Protein AF-A0A353LZA5-F1 (afdb_monomer)

pLDDT: mean 89.14, std 12.59, range [46.62, 98.12]

Foldseek 3Di:
DDWAWAWDAPPQDTDIDIDDWDWDQDPPVRDIDTDDDPQDDPPDRYGVNLLVVLVCCVVPNPDDLVRSCVSSVHDSVVNVVSVVVVVLVVVVVVVVVVVVVADPVNVVVCCVPPCVPPCQQVCCQNVVDHPPPPDDPPDPDRDGDD

Sequence (146 aa):
MYPRFLIGFDSGIVCCHSIMVTRFMCQSCRSTHALLPEFVIPFKSHSLFFVLAVLKDYFLSSLTVSQLCAKYEIPPATLYSWKAAFLKDKRIWLGALQDTLTSAKEFLDFLLRRGLEHNLGEFFAIANRSLFQTRIIRGNGSFTPD

Radius of gyration: 20.39 Å; Cα contacts (8 Å, |Δi|>4): 131; chains: 1; bounding box: 46×44×46 Å

Secondary structure (DSSP, 8-state):
-EEEEEEEEETTEEEEEEEEEEEEE-TTT--EEEE--TTB-TT-SBBHHHHHHHHHHHHHS---HHHHHHHTT--HHHHHHHHHHHHHHHHHHHHHHHHHHS-HHHHHHHIIIIIHHHSHHHHHHHHSS-TT--S---S-------

Solvent-accessible surface area (backbone atoms only — not comparable to full-atom values): 8913 Å² total; per-residue (Å²): 106,47,81,45,66,30,38,39,66,55,99,81,38,74,42,81,45,79,44,80,36,47,59,48,75,38,84,87,80,74,43,80,46,73,58,72,58,92,53,53,44,85,101,50,50,48,24,44,65,32,55,50,52,55,51,48,43,70,76,73,47,92,62,51,73,68,58,48,24,61,61,64,75,44,58,66,69,57,54,53,52,50,50,54,51,49,59,51,51,49,52,54,51,54,51,53,54,50,50,80,75,48,53,74,65,61,51,49,59,40,43,80,72,58,36,65,84,73,47,48,60,58,46,25,67,73,66,68,48,60,89,90,55,88,67,81,73,95,57,98,70,81,72,73,79,132

Nearest PDB structures (foldseek):
  7qh5-assembly1_A  TM=8.217E-01  e=1.542E+00  Streptomyces tsukubensis NRRL18488
  4rgx-assembly1_B-2  TM=4.282E-01  e=2.382E+00  Acinetobacter baylyi ADP1

Structure (mmCIF, N/CA/C/O backbone):
data_AF-A0A353LZA5-F1
#
_entry.id   AF-A0A353LZA5-F1
#
loop_
_atom_site.group_PDB
_atom_site.id
_atom_site.type_symbol
_atom_site.label_atom_id
_atom_site.label_alt_id
_atom_site.label_comp_id
_atom_site.label_asym_id
_atom_site.label_entity_id
_atom_site.label_seq_id
_atom_site.pdbx_PDB_ins_code
_atom_site.Cartn_x
_atom_site.Cartn_y
_atom_site.Cartn_z
_atom_site.occupancy
_atom_site.B_iso_or_equiv
_atom_site.auth_seq_id
_atom_site.auth_comp_id
_atom_site.auth_asym_id
_atom_site.auth_atom_id
_atom_site.pdbx_PDB_model_num
ATOM 1 N N . MET A 1 1 ? 22.425 -16.179 -8.546 1.00 89.00 1 MET A N 1
ATOM 2 C CA . MET A 1 1 ? 21.443 -15.882 -7.479 1.00 89.00 1 MET A CA 1
ATOM 3 C C . MET A 1 1 ? 22.137 -15.105 -6.370 1.00 89.00 1 MET A C 1
ATOM 5 O O . MET A 1 1 ? 23.363 -15.092 -6.358 1.00 89.00 1 MET A O 1
ATOM 9 N N . TYR A 1 2 ? 21.398 -14.452 -5.479 1.00 92.06 2 TYR A N 1
ATOM 10 C CA . TYR A 1 2 ? 21.954 -13.859 -4.260 1.00 92.06 2 TYR A CA 1
ATOM 11 C C . TYR A 1 2 ? 21.001 -14.088 -3.076 1.00 92.06 2 TYR A C 1
ATOM 13 O O . TYR A 1 2 ? 19.787 -14.132 -3.302 1.00 92.06 2 TYR A O 1
ATOM 21 N N . PRO A 1 3 ? 21.515 -14.261 -1.846 1.00 94.12 3 PRO A N 1
ATOM 22 C CA . PRO A 1 3 ? 20.672 -14.376 -0.667 1.00 94.12 3 PRO A CA 1
ATOM 23 C C . PRO A 1 3 ? 20.085 -13.011 -0.301 1.00 94.12 3 PRO A C 1
ATOM 25 O O . PRO A 1 3 ? 20.769 -11.987 -0.355 1.00 94.12 3 PRO A O 1
ATOM 28 N N . ARG A 1 4 ? 18.816 -12.994 0.094 1.00 94.19 4 ARG A N 1
ATOM 29 C CA . ARG A 1 4 ? 18.133 -11.815 0.618 1.00 94.19 4 ARG A CA 1
ATOM 30 C C . ARG A 1 4 ? 17.447 -12.171 1.926 1.00 94.19 4 ARG A C 1
ATOM 32 O O . ARG A 1 4 ? 16.677 -13.125 1.977 1.00 94.19 4 ARG A O 1
ATOM 39 N N . PHE A 1 5 ? 17.695 -11.359 2.945 1.00 95.06 5 PHE A N 1
ATOM 40 C CA . PHE A 1 5 ? 17.054 -11.497 4.244 1.00 95.06 5 PHE A CA 1
ATOM 41 C C . PHE A 1 5 ? 15.703 -10.783 4.265 1.00 95.06 5 PHE A C 1
ATOM 43 O O . PHE A 1 5 ? 15.593 -9.648 3.786 1.00 95.06 5 PHE A O 1
ATOM 50 N N . LEU A 1 6 ? 14.688 -11.458 4.801 1.00 96.38 6 LEU A N 1
ATOM 51 C CA . LEU A 1 6 ? 13.327 -10.960 4.925 1.00 96.38 6 LEU A CA 1
ATOM 52 C C . LEU A 1 6 ? 12.805 -11.110 6.350 1.00 96.38 6 LEU A C 1
ATOM 54 O O . LEU A 1 6 ? 12.875 -12.187 6.930 1.00 96.38 6 LEU A O 1
ATOM 58 N N . ILE A 1 7 ? 12.224 -10.039 6.872 1.00 97.38 7 ILE A N 1
ATOM 59 C CA . ILE A 1 7 ? 11.535 -10.007 8.156 1.00 97.38 7 ILE A CA 1
ATOM 60 C C . ILE A 1 7 ? 10.107 -10.533 7.953 1.00 97.38 7 ILE A C 1
ATOM 62 O O . ILE A 1 7 ? 9.370 -10.064 7.071 1.00 97.38 7 ILE A O 1
ATOM 66 N N . GLY A 1 8 ? 9.754 -11.539 8.746 1.00 96.81 8 GLY A N 1
ATOM 67 C CA . GLY A 1 8 ? 8.474 -12.242 8.789 1.00 96.81 8 GLY A CA 1
ATOM 68 C C . GLY A 1 8 ? 7.858 -12.212 10.189 1.00 96.81 8 GLY A C 1
ATOM 69 O O . GLY A 1 8 ? 8.448 -11.666 11.123 1.00 96.81 8 GLY A O 1
ATOM 70 N N . PHE A 1 9 ? 6.635 -12.731 10.312 1.00 96.38 9 PHE A N 1
ATOM 71 C CA . PHE A 1 9 ? 5.924 -12.826 11.587 1.00 96.38 9 PHE A CA 1
ATOM 72 C C . PHE A 1 9 ? 5.233 -14.181 11.681 1.00 96.38 9 PHE A C 1
ATOM 74 O O . PHE A 1 9 ? 4.138 -14.362 11.144 1.00 96.38 9 PHE A O 1
ATOM 81 N N . ASP A 1 10 ? 5.876 -15.107 12.380 1.00 93.25 10 ASP A N 1
ATOM 82 C CA . ASP A 1 10 ? 5.463 -16.501 12.456 1.00 93.25 10 ASP A CA 1
ATOM 83 C C . ASP A 1 10 ? 5.081 -16.837 13.892 1.00 93.25 10 ASP A C 1
ATOM 85 O O . ASP A 1 10 ? 5.821 -16.550 14.832 1.00 93.25 10 ASP A O 1
ATOM 89 N N . SER A 1 11 ? 3.900 -17.430 14.080 1.00 91.38 11 SER A N 1
ATOM 90 C CA . SER A 1 11 ? 3.419 -17.881 15.397 1.00 91.38 11 SER A CA 1
ATOM 91 C C . SER A 1 11 ? 3.498 -16.821 16.509 1.00 91.38 11 SER A C 1
ATOM 93 O O . SER A 1 11 ? 3.656 -17.152 17.680 1.00 91.38 11 SER A O 1
ATOM 95 N N . GLY A 1 12 ? 3.368 -15.538 16.155 1.00 90.38 12 GLY A N 1
ATOM 96 C CA . GLY A 1 12 ? 3.423 -14.434 17.114 1.00 90.38 12 GLY A CA 1
ATOM 97 C C . GLY A 1 12 ? 4.809 -13.819 17.333 1.00 90.38 12 GLY A C 1
ATOM 98 O O . GLY A 1 12 ? 4.919 -12.936 18.178 1.00 90.38 12 GLY A O 1
ATOM 99 N N . ILE A 1 13 ? 5.837 -14.256 16.601 1.00 95.00 13 ILE A N 1
ATOM 100 C CA . ILE A 1 13 ? 7.234 -13.848 16.794 1.00 95.00 13 ILE A CA 1
ATOM 101 C C . ILE A 1 13 ? 7.786 -13.230 15.503 1.00 95.00 13 ILE A C 1
ATOM 103 O O . ILE A 1 13 ? 7.503 -13.703 14.402 1.00 95.00 13 ILE A O 1
ATOM 107 N N . VAL A 1 14 ? 8.589 -12.170 15.634 1.00 97.19 14 VAL A N 1
ATOM 108 C CA . VAL A 1 14 ? 9.322 -11.568 14.513 1.00 97.19 14 VAL A CA 1
ATOM 109 C C . VAL A 1 14 ? 10.498 -12.470 14.137 1.00 97.19 14 VAL A C 1
ATOM 111 O O . VAL A 1 14 ? 11.328 -12.820 14.974 1.00 97.19 14 VAL A O 1
ATOM 114 N N . CYS A 1 15 ? 10.581 -12.867 12.868 1.00 96.62 15 CYS A N 1
ATOM 115 C CA . CYS A 1 15 ? 11.599 -13.803 12.385 1.00 96.62 15 CYS A CA 1
ATOM 116 C C . CYS A 1 15 ? 12.361 -13.241 11.183 1.00 96.62 15 CYS A C 1
ATOM 118 O O . CYS A 1 15 ? 11.843 -12.416 10.432 1.00 96.62 15 CYS A O 1
ATOM 120 N N . CYS A 1 16 ? 13.597 -13.704 10.982 1.00 96.50 16 CYS A N 1
ATOM 121 C CA . CYS A 1 16 ? 14.417 -13.362 9.822 1.00 96.50 16 CYS A CA 1
ATOM 122 C C . CYS A 1 16 ? 14.624 -14.603 8.945 1.00 96.50 16 CYS A C 1
ATOM 124 O O . CYS A 1 16 ? 15.276 -15.564 9.352 1.00 96.50 16 CYS A O 1
ATOM 126 N N . HIS A 1 17 ? 14.083 -14.573 7.732 1.00 94.56 17 HIS A N 1
ATOM 127 C CA . HIS A 1 17 ? 14.223 -15.626 6.730 1.00 94.56 17 HIS A CA 1
ATOM 128 C C . HIS A 1 17 ? 15.293 -15.250 5.711 1.00 94.56 17 HIS A C 1
ATOM 130 O O . HIS A 1 17 ? 15.457 -14.078 5.384 1.00 94.56 17 HIS A O 1
ATOM 136 N N . SER A 1 18 ? 15.975 -16.240 5.141 1.00 95.00 18 SER A N 1
ATOM 137 C CA . SER A 1 18 ? 16.842 -16.051 3.976 1.00 95.00 18 SER A CA 1
ATOM 138 C C . SER A 1 18 ? 16.199 -16.704 2.762 1.00 95.00 18 SER A C 1
ATOM 140 O O . SER A 1 18 ? 15.853 -17.884 2.801 1.00 95.00 18 SER A O 1
ATOM 142 N N . ILE A 1 19 ? 16.037 -15.941 1.684 1.00 94.19 19 ILE A N 1
ATOM 143 C CA . ILE A 1 19 ? 15.557 -16.447 0.396 1.00 94.19 19 ILE A CA 1
ATOM 144 C C . ILE A 1 19 ? 16.621 -16.259 -0.681 1.00 94.19 19 ILE A C 1
ATOM 146 O O . ILE A 1 19 ? 17.411 -15.314 -0.640 1.00 94.19 19 ILE A O 1
ATOM 150 N N . MET A 1 20 ? 16.611 -17.125 -1.691 1.00 95.69 20 MET A N 1
ATOM 151 C CA . MET A 1 20 ? 17.476 -16.978 -2.859 1.00 95.69 20 MET A CA 1
ATOM 152 C C . MET A 1 20 ? 16.743 -16.224 -3.963 1.00 95.69 20 MET A C 1
ATOM 154 O O . MET A 1 20 ? 15.696 -16.654 -4.437 1.00 95.69 20 MET A O 1
ATOM 158 N N . VAL A 1 21 ? 17.316 -15.102 -4.396 1.00 94.31 21 VAL A N 1
ATOM 159 C CA . VAL A 1 21 ? 16.769 -14.282 -5.477 1.00 94.31 21 VAL A CA 1
ATOM 160 C C . VAL A 1 21 ? 17.547 -14.534 -6.765 1.00 94.31 21 VAL A C 1
ATOM 162 O O . VAL A 1 21 ? 18.782 -14.434 -6.819 1.00 94.31 21 VAL A O 1
ATOM 165 N N . THR A 1 22 ? 16.819 -14.852 -7.833 1.00 94.31 22 THR A N 1
ATOM 166 C CA . THR A 1 22 ? 17.389 -15.012 -9.172 1.00 94.31 22 THR A CA 1
ATOM 167 C C . THR A 1 22 ? 17.720 -13.648 -9.761 1.00 94.31 22 THR A C 1
ATOM 169 O O . THR A 1 22 ? 16.927 -12.713 -9.679 1.00 94.31 22 THR A O 1
ATOM 172 N N . ARG A 1 23 ? 18.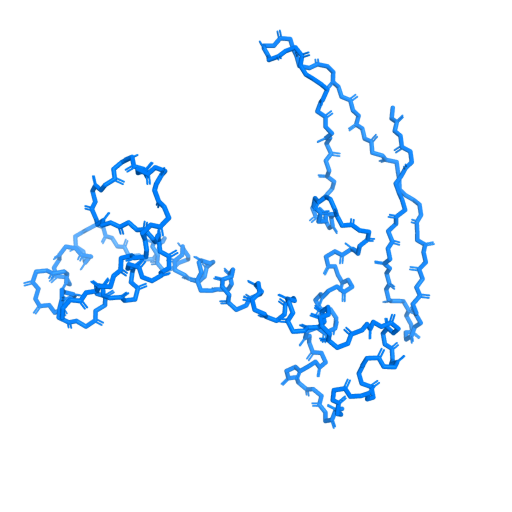904 -13.536 -10.371 1.00 94.62 23 ARG A N 1
ATOM 173 C CA . ARG A 1 23 ? 19.330 -12.340 -11.102 1.00 94.62 23 ARG A CA 1
ATOM 174 C C . ARG A 1 23 ? 19.737 -12.717 -12.516 1.00 94.62 23 ARG A C 1
ATOM 176 O O . ARG A 1 23 ? 20.344 -13.772 -12.697 1.00 94.62 23 ARG A O 1
ATOM 183 N N . PHE A 1 24 ? 19.463 -11.846 -13.473 1.00 94.00 24 PHE A N 1
ATOM 184 C CA . PHE A 1 24 ? 19.894 -12.005 -14.857 1.00 94.00 24 PHE A CA 1
ATOM 185 C C . PHE A 1 24 ? 20.367 -10.666 -15.422 1.00 94.00 24 PHE A C 1
ATOM 187 O O . PHE A 1 24 ? 19.927 -9.601 -14.987 1.00 94.00 24 PHE A O 1
ATOM 194 N N . MET A 1 25 ? 21.289 -10.719 -16.379 1.00 95.69 25 MET A N 1
ATOM 195 C CA . MET A 1 25 ? 21.738 -9.538 -17.109 1.00 95.69 25 MET A CA 1
ATOM 196 C C . MET A 1 25 ? 20.811 -9.326 -18.304 1.00 95.69 25 MET A C 1
ATOM 198 O O . MET A 1 25 ? 20.716 -10.188 -19.175 1.00 95.69 25 MET A O 1
ATOM 202 N N . CYS A 1 26 ? 20.110 -8.196 -18.340 1.00 95.12 26 CYS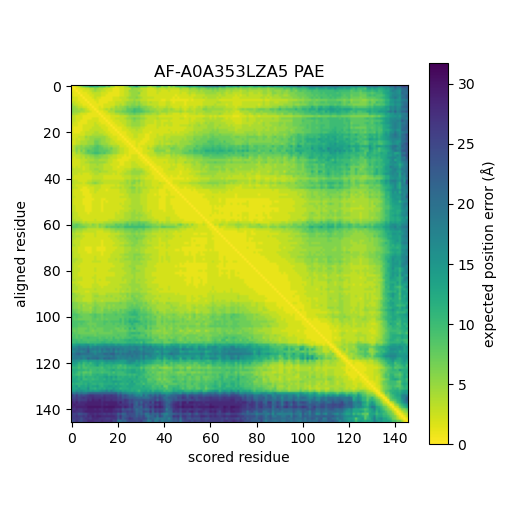 A N 1
ATOM 203 C CA . CYS A 1 26 ? 19.256 -7.859 -19.468 1.00 95.12 26 CYS A CA 1
ATOM 204 C C . CYS A 1 26 ? 20.114 -7.394 -20.645 1.00 95.12 26 CYS A C 1
ATOM 206 O O . CYS A 1 26 ? 20.900 -6.455 -20.522 1.00 95.12 26 CYS A O 1
ATOM 208 N N . GLN A 1 27 ? 19.933 -8.031 -21.801 1.00 95.69 27 GLN A N 1
ATOM 209 C CA . GLN A 1 27 ? 20.683 -7.699 -23.014 1.00 95.69 27 GLN A CA 1
ATOM 210 C C . GLN A 1 27 ? 20.276 -6.339 -23.603 1.00 95.69 27 GLN A C 1
ATOM 212 O O . GLN A 1 27 ? 21.105 -5.663 -24.201 1.00 95.69 27 GLN A O 1
ATOM 217 N N . SER A 1 28 ? 19.028 -5.906 -23.391 1.00 96.00 28 SER A N 1
ATOM 218 C CA . SER A 1 28 ? 18.506 -4.648 -23.941 1.00 96.00 28 SER A CA 1
ATOM 219 C C . SER A 1 28 ? 18.994 -3.416 -23.167 1.00 96.00 28 SER A C 1
ATOM 221 O O . SER A 1 28 ? 19.570 -2.504 -23.753 1.00 96.00 28 SER A O 1
ATOM 223 N N . CYS A 1 29 ? 18.830 -3.385 -21.840 1.00 95.31 29 CYS A N 1
ATOM 224 C CA . CYS A 1 29 ? 19.214 -2.226 -21.019 1.00 95.31 29 CYS A CA 1
ATOM 225 C C . CYS A 1 29 ? 20.614 -2.344 -20.390 1.00 95.31 29 CYS A C 1
ATOM 227 O O . CYS A 1 29 ? 21.037 -1.444 -19.664 1.00 95.31 29 CYS A O 1
ATOM 229 N N . ARG A 1 30 ? 21.315 -3.466 -20.617 1.00 94.19 30 ARG A N 1
ATOM 230 C CA . ARG A 1 30 ? 22.647 -3.778 -20.061 1.00 94.19 30 ARG A CA 1
ATOM 231 C C . ARG A 1 30 ? 22.730 -3.702 -18.528 1.00 94.19 30 ARG A C 1
ATOM 233 O O . ARG A 1 30 ? 23.810 -3.545 -17.968 1.00 94.19 30 ARG A O 1
ATOM 240 N N . SER A 1 31 ? 21.592 -3.835 -17.845 1.00 94.75 31 SER A N 1
ATOM 241 C CA . SER A 1 31 ? 21.486 -3.792 -16.383 1.00 94.75 31 SER A CA 1
ATOM 242 C C . SER A 1 31 ? 21.190 -5.176 -15.805 1.00 94.75 31 SER A C 1
ATOM 244 O O . SER A 1 31 ? 20.635 -6.049 -16.476 1.00 94.75 31 SER A O 1
ATOM 246 N N . THR A 1 32 ? 21.554 -5.388 -14.539 1.00 93.75 32 THR A N 1
ATOM 247 C CA . THR A 1 32 ? 21.185 -6.609 -13.807 1.00 93.75 32 THR A CA 1
ATOM 248 C C . THR A 1 32 ? 19.791 -6.450 -13.214 1.00 93.75 32 THR A C 1
ATOM 250 O O . THR A 1 32 ? 19.548 -5.519 -12.450 1.00 93.75 32 THR A O 1
ATOM 253 N N . HIS A 1 33 ? 18.893 -7.380 -13.526 1.00 93.00 33 HIS A N 1
ATOM 254 C CA . HIS A 1 33 ? 17.543 -7.433 -12.974 1.00 93.00 33 HIS A CA 1
ATOM 255 C C . HIS A 1 33 ? 17.411 -8.583 -11.984 1.00 93.00 33 HIS A C 1
ATOM 257 O O . HIS A 1 33 ? 18.000 -9.649 -12.171 1.00 93.00 33 HIS A O 1
ATOM 263 N N . ALA A 1 34 ? 16.622 -8.360 -10.937 1.00 92.88 34 ALA A N 1
ATOM 264 C CA . ALA A 1 34 ? 16.236 -9.380 -9.975 1.00 92.88 34 ALA A CA 1
ATOM 265 C C . ALA A 1 34 ? 14.806 -9.849 -10.267 1.00 92.88 34 ALA A C 1
ATOM 267 O O . ALA A 1 34 ? 13.911 -9.024 -10.447 1.00 92.88 34 ALA A O 1
ATOM 268 N N . LEU A 1 35 ? 14.594 -11.164 -10.280 1.00 92.50 35 LEU A N 1
ATOM 269 C CA . LEU A 1 35 ? 13.264 -11.768 -10.284 1.00 92.50 35 LEU A CA 1
ATOM 270 C C . LEU A 1 35 ? 12.828 -11.928 -8.830 1.00 92.50 35 LEU A C 1
ATOM 272 O O . LEU A 1 35 ? 13.280 -12.839 -8.133 1.00 92.50 35 LEU A O 1
ATOM 276 N N . LEU A 1 36 ? 12.021 -10.982 -8.359 1.00 92.69 36 LEU A N 1
ATOM 277 C CA . LEU A 1 36 ? 11.521 -10.974 -6.990 1.00 92.69 36 LEU A CA 1
ATOM 278 C C . LEU A 1 36 ? 10.235 -11.808 -6.891 1.00 92.69 36 LEU A C 1
ATOM 280 O O . LEU A 1 36 ? 9.339 -11.608 -7.710 1.00 92.69 36 LEU A O 1
ATOM 284 N N . PRO A 1 37 ? 10.116 -12.703 -5.894 1.00 91.19 37 PRO A N 1
ATOM 285 C CA . PRO A 1 37 ? 8.835 -13.312 -5.549 1.00 91.19 37 PRO A CA 1
ATOM 286 C C . PRO A 1 37 ? 7.801 -12.256 -5.134 1.00 91.19 37 PRO A C 1
ATOM 288 O O . PRO A 1 37 ? 8.162 -11.210 -4.595 1.00 91.19 37 PRO A O 1
ATOM 291 N N . GLU A 1 38 ? 6.515 -12.559 -5.308 1.00 91.06 38 GLU A N 1
ATOM 292 C CA . GLU A 1 38 ? 5.403 -11.620 -5.067 1.00 91.06 38 GLU A CA 1
ATOM 293 C C . GLU A 1 38 ? 5.336 -11.095 -3.626 1.00 91.06 38 GLU A C 1
ATOM 295 O O . GLU A 1 38 ? 4.944 -9.958 -3.377 1.00 91.06 38 GLU A O 1
ATOM 300 N N . PHE A 1 39 ? 5.777 -11.899 -2.658 1.00 91.50 39 PHE A N 1
ATOM 301 C CA . PHE A 1 39 ? 5.801 -11.516 -1.247 1.00 91.50 39 PHE A CA 1
ATOM 302 C C . PHE A 1 39 ? 6.975 -10.592 -0.880 1.00 91.50 39 PHE A C 1
ATOM 304 O O . PHE A 1 39 ? 7.130 -10.221 0.286 1.00 91.50 39 PHE A O 1
ATOM 311 N N . VAL A 1 40 ? 7.833 -10.227 -1.837 1.00 93.81 40 VAL A N 1
ATOM 312 C CA . VAL A 1 40 ? 9.012 -9.392 -1.600 1.00 93.81 40 VAL A CA 1
ATOM 313 C C . VAL A 1 40 ? 8.750 -7.956 -2.026 1.00 93.81 40 VAL A C 1
ATOM 315 O O . VAL A 1 40 ? 8.701 -7.640 -3.211 1.00 93.81 40 VAL A O 1
ATOM 318 N N . ILE A 1 41 ? 8.707 -7.047 -1.052 1.00 93.31 41 ILE A N 1
ATOM 319 C CA . ILE A 1 41 ? 8.618 -5.613 -1.332 1.00 93.31 41 ILE A CA 1
ATOM 320 C C . ILE A 1 41 ? 9.992 -5.117 -1.832 1.00 93.31 41 ILE A C 1
ATOM 322 O O . ILE A 1 41 ? 11.007 -5.314 -1.148 1.00 93.31 41 ILE A O 1
ATOM 326 N N . PRO A 1 42 ? 10.093 -4.472 -3.010 1.00 91.00 42 PRO A N 1
ATOM 327 C CA . PRO A 1 42 ? 11.358 -3.926 -3.502 1.00 91.00 42 PRO A CA 1
ATOM 328 C C . PRO A 1 42 ? 12.017 -2.977 -2.489 1.00 91.00 42 PRO A C 1
ATOM 330 O O . PRO A 1 42 ? 11.351 -2.152 -1.869 1.00 91.00 42 PRO A O 1
ATOM 333 N N . PHE A 1 43 ? 13.336 -3.104 -2.312 1.00 88.69 43 PHE A N 1
ATOM 334 C CA . PHE A 1 43 ? 14.156 -2.260 -1.422 1.00 88.69 43 PHE A CA 1
ATOM 335 C C . PHE A 1 43 ? 13.776 -2.265 0.071 1.00 88.69 43 PHE A C 1
ATOM 337 O O . PHE A 1 43 ? 14.275 -1.440 0.835 1.00 88.69 43 PHE A O 1
ATOM 344 N N . LYS A 1 44 ? 12.919 -3.189 0.519 1.00 92.00 44 LYS A N 1
ATOM 345 C CA . LYS A 1 44 ? 12.571 -3.370 1.934 1.00 92.00 44 LYS A CA 1
ATOM 346 C C . LYS A 1 44 ? 13.030 -4.737 2.433 1.00 92.00 44 LYS A C 1
ATOM 348 O O . LYS A 1 44 ? 13.013 -5.717 1.691 1.00 92.00 44 LYS A O 1
ATOM 353 N N . SER A 1 45 ? 13.436 -4.803 3.695 1.00 94.06 45 SER A N 1
ATOM 354 C CA . SER A 1 45 ? 13.705 -6.066 4.388 1.00 94.06 45 SER A CA 1
ATOM 355 C C . SER A 1 45 ? 12.424 -6.746 4.862 1.00 94.06 45 SER A C 1
ATOM 357 O O . SER A 1 45 ? 12.458 -7.921 5.162 1.00 94.06 45 SER A O 1
ATOM 359 N N . HIS A 1 46 ? 11.286 -6.060 4.922 1.00 96.56 46 HIS A N 1
ATOM 360 C CA . HIS A 1 46 ? 10.032 -6.652 5.388 1.00 96.56 46 HIS A CA 1
ATOM 361 C C . HIS A 1 46 ? 9.343 -7.415 4.257 1.00 96.56 46 HIS A C 1
ATOM 363 O O . HIS A 1 46 ? 9.234 -6.906 3.136 1.00 96.56 46 HIS A O 1
ATOM 369 N N . SER A 1 47 ? 8.872 -8.625 4.553 1.00 96.06 47 SER A N 1
ATOM 370 C CA . SER A 1 47 ? 7.982 -9.348 3.646 1.00 96.06 47 SER A CA 1
ATOM 371 C C . SER A 1 47 ? 6.628 -8.642 3.543 1.00 96.06 47 SER A C 1
ATOM 373 O O . SER A 1 47 ? 6.191 -7.945 4.462 1.00 96.06 47 SER A O 1
ATOM 375 N N . LEU A 1 48 ? 5.935 -8.840 2.424 1.00 96.25 48 LEU A N 1
ATOM 376 C CA . LEU A 1 48 ? 4.581 -8.330 2.232 1.00 96.25 48 LEU A CA 1
ATOM 377 C C . LEU A 1 48 ? 3.637 -8.853 3.321 1.00 96.25 48 LEU A C 1
ATOM 379 O O . LEU A 1 48 ? 2.899 -8.074 3.916 1.00 96.25 48 LEU A O 1
ATOM 383 N N . PHE A 1 49 ? 3.710 -10.149 3.633 1.00 95.44 49 PHE A N 1
ATOM 384 C CA . PHE A 1 49 ? 2.877 -10.765 4.665 1.00 95.44 49 PHE A CA 1
ATOM 385 C C . PHE A 1 49 ? 3.110 -10.166 6.052 1.00 95.44 49 PHE A C 1
ATOM 387 O O . 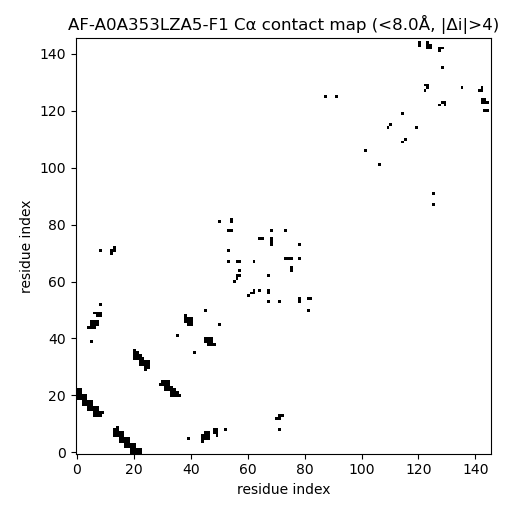PHE A 1 49 ? 2.141 -9.939 6.772 1.00 95.44 49 PHE A O 1
ATOM 394 N N . PHE A 1 50 ? 4.357 -9.829 6.399 1.00 97.56 50 PHE A N 1
ATOM 395 C CA . PHE A 1 50 ? 4.663 -9.119 7.641 1.00 97.56 50 PHE A CA 1
ATOM 396 C C . PHE A 1 50 ? 3.926 -7.781 7.719 1.00 97.56 50 PHE A C 1
ATOM 398 O O . PHE A 1 50 ? 3.196 -7.518 8.673 1.00 97.56 50 PHE A O 1
ATOM 405 N N . VAL A 1 51 ? 4.070 -6.949 6.683 1.00 97.69 51 VAL A N 1
ATOM 406 C CA . VAL A 1 51 ? 3.427 -5.629 6.631 1.00 97.69 51 VAL A CA 1
ATOM 407 C C . VAL A 1 51 ? 1.901 -5.761 6.676 1.00 97.69 51 VAL A C 1
ATOM 409 O O . VAL A 1 51 ? 1.236 -5.004 7.382 1.00 97.69 51 VAL A O 1
ATOM 412 N N . LEU A 1 52 ? 1.330 -6.747 5.980 1.00 96.81 52 LEU A N 1
ATOM 413 C CA . LEU A 1 52 ? -0.110 -7.009 6.008 1.00 96.81 52 LEU A CA 1
ATOM 414 C C . LEU A 1 52 ? -0.595 -7.475 7.385 1.00 96.81 52 LEU A C 1
ATOM 416 O O . LEU A 1 52 ? -1.661 -7.043 7.817 1.00 96.81 52 LEU A O 1
ATOM 420 N N . ALA A 1 53 ? 0.170 -8.304 8.099 1.00 96.81 53 ALA A N 1
ATOM 421 C CA . ALA A 1 53 ? -0.169 -8.723 9.457 1.00 96.81 53 ALA A CA 1
ATOM 422 C C . ALA A 1 53 ? -0.194 -7.528 10.425 1.00 96.81 53 ALA A C 1
ATOM 424 O O . ALA A 1 53 ? -1.165 -7.363 11.161 1.00 96.81 53 ALA A O 1
ATOM 425 N N . VAL A 1 54 ? 0.819 -6.658 10.353 1.00 97.94 54 VAL A N 1
ATOM 426 C CA . VAL A 1 54 ? 0.895 -5.404 11.123 1.00 97.94 54 VAL A CA 1
ATOM 427 C C . VAL A 1 54 ? -0.339 -4.533 10.870 1.00 97.94 54 VAL A C 1
ATOM 429 O O . VAL A 1 54 ? -0.974 -4.051 11.807 1.00 97.94 54 VAL A O 1
ATOM 432 N N . LEU A 1 55 ? -0.706 -4.336 9.600 1.00 98.12 55 LEU A N 1
ATOM 433 C CA . LEU A 1 55 ? -1.853 -3.506 9.227 1.00 98.12 55 LEU A CA 1
ATOM 434 C C . LEU A 1 55 ? -3.192 -4.144 9.604 1.00 98.12 55 LEU A C 1
ATOM 436 O O . LEU A 1 55 ? -4.106 -3.432 10.014 1.00 98.12 55 LEU A O 1
ATOM 440 N N . LYS A 1 56 ? -3.312 -5.472 9.503 1.00 96.94 56 LYS A N 1
ATOM 441 C CA . LYS A 1 56 ? -4.492 -6.208 9.965 1.00 96.94 56 LYS A CA 1
ATOM 442 C C . LYS A 1 56 ? -4.749 -5.913 11.439 1.00 96.94 56 LYS A C 1
ATOM 444 O O . LYS A 1 56 ? -5.856 -5.521 11.793 1.00 96.94 56 LYS A O 1
ATOM 449 N N . ASP A 1 57 ? -3.724 -6.037 12.274 1.00 97.44 57 ASP A N 1
ATOM 450 C CA . ASP A 1 57 ? -3.848 -5.750 13.699 1.00 97.44 57 ASP A CA 1
ATOM 451 C C . ASP A 1 57 ? -4.115 -4.264 13.952 1.00 97.44 57 ASP A C 1
ATOM 453 O O . ASP A 1 57 ? -4.938 -3.934 14.800 1.00 97.44 57 ASP A O 1
ATOM 457 N N . TYR A 1 58 ? -3.512 -3.361 13.175 1.00 97.81 58 TYR A N 1
ATOM 458 C CA . TYR A 1 58 ? -3.776 -1.927 13.302 1.00 97.81 58 TYR A CA 1
ATOM 459 C C . TYR A 1 58 ? -5.252 -1.568 13.075 1.00 97.81 58 TYR A C 1
ATOM 461 O O . TYR A 1 58 ? -5.785 -0.708 13.771 1.00 97.81 58 TYR A O 1
ATOM 469 N N . PHE A 1 59 ? -5.909 -2.191 12.093 1.00 97.38 59 PHE A N 1
ATOM 470 C CA . PHE A 1 59 ? -7.299 -1.875 11.751 1.00 97.38 59 PHE A CA 1
ATOM 471 C C . PHE A 1 59 ? -8.337 -2.705 12.510 1.00 97.38 59 PHE A C 1
ATOM 473 O O . PHE A 1 59 ? -9.462 -2.238 12.662 1.00 97.38 59 PHE A O 1
ATOM 480 N N . LEU A 1 60 ? -7.999 -3.929 12.925 1.00 96.56 60 LEU A N 1
ATOM 481 C CA . LEU A 1 60 ? -8.981 -4.902 13.421 1.00 96.56 60 LEU A CA 1
ATOM 482 C C . LEU A 1 60 ? -8.780 -5.308 14.884 1.00 96.56 60 LEU A C 1
ATOM 484 O O . LEU A 1 60 ? -9.673 -5.929 15.455 1.00 96.56 60 LEU A O 1
ATOM 488 N N . SER A 1 61 ? -7.632 -5.007 15.495 1.00 94.56 61 SER A N 1
ATOM 489 C 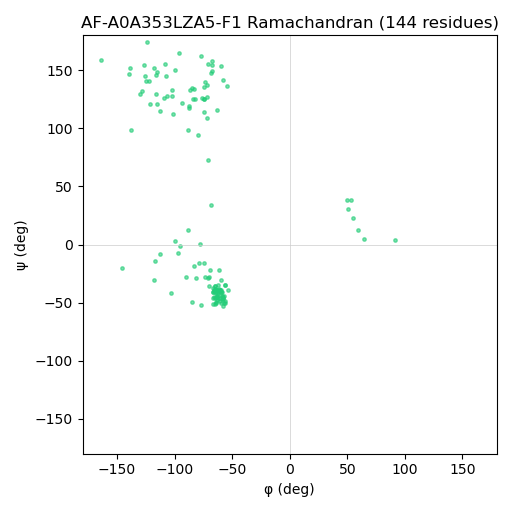CA . SER A 1 61 ? -7.384 -5.336 16.903 1.00 94.56 61 SER A CA 1
ATOM 490 C C . SER A 1 61 ? -7.682 -4.156 17.830 1.00 94.56 61 SER A C 1
ATOM 492 O O . SER A 1 61 ? -7.761 -3.007 17.405 1.00 94.56 61 SER A O 1
ATOM 494 N N . SER A 1 62 ? -7.794 -4.438 19.128 1.00 95.06 62 SER A N 1
ATOM 495 C CA . SER A 1 62 ? -7.899 -3.428 20.186 1.00 95.06 62 SER A CA 1
ATOM 496 C C . SER A 1 62 ? -6.534 -2.964 20.719 1.00 95.06 62 SER A C 1
ATOM 498 O O . SER A 1 62 ? -6.470 -2.357 21.788 1.00 95.06 62 SER A O 1
ATOM 500 N N . LEU A 1 63 ? -5.430 -3.290 20.033 1.00 96.00 63 LEU A N 1
ATOM 501 C CA . LEU A 1 63 ? -4.087 -2.905 20.466 1.00 96.00 63 LEU A CA 1
ATOM 502 C C . LEU A 1 63 ? -3.867 -1.404 20.276 1.00 96.00 63 LEU A C 1
ATOM 504 O O . LEU A 1 63 ? -4.165 -0.830 19.229 1.00 96.00 63 LEU A O 1
ATOM 508 N N . THR A 1 64 ? -3.254 -0.769 21.272 1.00 97.44 64 THR A N 1
ATOM 509 C CA . THR A 1 64 ? -2.722 0.586 21.097 1.00 97.44 64 THR A CA 1
ATOM 510 C C . THR A 1 64 ? -1.539 0.575 20.127 1.00 97.44 64 THR A C 1
ATOM 512 O O . THR A 1 64 ? -0.849 -0.434 19.975 1.00 97.44 64 THR A O 1
ATOM 515 N N . VAL A 1 65 ? -1.234 1.728 19.519 1.00 97.50 65 VAL A N 1
ATOM 516 C CA . VAL A 1 65 ? -0.055 1.880 18.644 1.00 97.50 65 VAL A CA 1
ATOM 517 C C . VAL A 1 65 ? 1.232 1.435 19.344 1.00 97.50 65 VAL A C 1
ATOM 519 O O . VAL A 1 65 ? 2.054 0.773 18.720 1.00 97.50 65 VAL A O 1
ATOM 522 N N . SER A 1 66 ? 1.389 1.742 20.637 1.00 97.81 66 SER A N 1
ATOM 523 C CA . SER A 1 66 ? 2.559 1.336 21.426 1.00 97.81 66 SER A CA 1
ATOM 524 C C . SER A 1 66 ? 2.659 -0.188 21.565 1.00 97.81 66 SER A C 1
ATOM 526 O O . SER A 1 66 ? 3.692 -0.771 21.246 1.00 97.81 66 SER A O 1
ATOM 528 N N . GLN A 1 67 ? 1.562 -0.851 21.950 1.00 97.94 67 GLN A N 1
ATOM 529 C CA . GLN A 1 67 ? 1.516 -2.314 22.074 1.00 97.94 67 GLN A CA 1
ATOM 530 C C . GLN A 1 67 ? 1.749 -3.012 20.732 1.00 97.94 67 GLN A C 1
ATOM 532 O O . GLN A 1 67 ? 2.446 -4.020 20.674 1.00 97.94 67 GLN A O 1
ATOM 537 N N . LEU A 1 68 ? 1.193 -2.469 19.649 1.00 97.62 68 LEU A N 1
ATOM 538 C CA . LEU A 1 68 ? 1.379 -3.001 18.304 1.00 97.62 68 LEU A CA 1
ATOM 539 C C . LEU A 1 68 ? 2.834 -2.854 17.843 1.00 97.62 68 LEU A C 1
ATOM 541 O O . LEU A 1 68 ? 3.421 -3.812 17.349 1.00 97.62 68 LEU A O 1
ATOM 545 N N . CYS A 1 69 ? 3.439 -1.683 18.049 1.00 97.94 69 CYS A N 1
ATOM 546 C CA . CYS A 1 69 ? 4.851 -1.452 17.738 1.00 97.94 69 CYS A CA 1
ATOM 547 C C . CYS A 1 69 ? 5.769 -2.383 18.540 1.00 97.94 69 CYS A C 1
ATOM 549 O O . CYS A 1 69 ? 6.717 -2.920 17.976 1.00 97.94 69 CYS A O 1
ATOM 551 N N . ALA A 1 70 ? 5.452 -2.629 19.816 1.00 97.62 70 ALA A N 1
ATOM 552 C CA . ALA A 1 70 ? 6.174 -3.588 20.647 1.00 97.62 70 ALA A CA 1
ATOM 553 C C . ALA A 1 70 ? 6.013 -5.031 20.140 1.00 97.62 70 ALA A C 1
ATOM 555 O O . ALA A 1 70 ? 7.004 -5.739 20.009 1.00 97.62 70 ALA A O 1
ATOM 556 N N . LYS A 1 71 ? 4.789 -5.451 19.790 1.00 97.38 71 LYS A N 1
ATOM 557 C CA . LYS A 1 71 ? 4.492 -6.797 19.270 1.00 97.38 71 LYS A CA 1
ATOM 558 C C . LYS A 1 71 ? 5.267 -7.130 17.992 1.00 97.38 71 LYS A C 1
ATOM 560 O O . LYS A 1 71 ? 5.697 -8.263 17.818 1.00 97.38 71 LYS A O 1
ATOM 565 N N . TYR A 1 72 ? 5.381 -6.163 17.087 1.00 97.94 72 TYR A N 1
ATOM 566 C CA . TYR A 1 72 ? 6.018 -6.349 15.783 1.00 97.94 72 TYR A CA 1
ATOM 567 C C . TYR A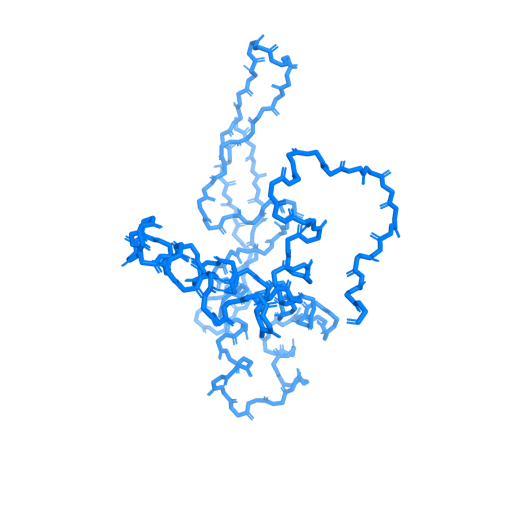 1 72 ? 7.459 -5.833 15.728 1.00 97.94 72 TYR A C 1
ATOM 569 O O . TYR A 1 72 ? 8.061 -5.867 14.661 1.00 97.94 72 TYR A O 1
ATOM 577 N N . GLU A 1 73 ? 8.006 -5.342 16.842 1.00 97.81 73 GLU A N 1
ATOM 578 C CA . GLU A 1 73 ? 9.363 -4.784 16.928 1.00 97.81 73 GLU A CA 1
ATOM 579 C C . GLU A 1 73 ? 9.640 -3.684 15.882 1.00 97.81 73 GLU A C 1
ATOM 581 O O . GLU A 1 73 ? 10.731 -3.572 15.322 1.00 97.81 73 GLU A O 1
ATOM 586 N N . ILE A 1 74 ? 8.635 -2.842 15.607 1.00 97.81 74 ILE A N 1
ATOM 587 C CA . ILE A 1 74 ? 8.741 -1.744 14.636 1.00 97.81 74 ILE A CA 1
ATOM 588 C C . ILE A 1 74 ? 8.620 -0.370 15.300 1.00 97.81 74 ILE A C 1
ATOM 590 O O . ILE A 1 74 ? 7.850 -0.194 16.243 1.00 97.81 74 ILE A O 1
ATOM 594 N N . PRO A 1 75 ? 9.294 0.663 14.766 1.00 97.50 75 PRO A N 1
ATOM 595 C CA . PRO A 1 75 ? 9.048 2.039 15.180 1.00 97.50 75 PRO A CA 1
ATOM 596 C C . PRO A 1 75 ? 7.653 2.538 14.749 1.00 97.50 75 PRO A C 1
ATOM 598 O O . PRO A 1 75 ? 7.212 2.224 13.637 1.00 97.50 75 PRO A O 1
ATOM 601 N N . PRO A 1 76 ? 7.000 3.431 15.522 1.00 97.75 76 PRO A N 1
ATOM 602 C CA . PRO A 1 76 ? 5.722 4.039 15.133 1.00 97.75 76 PRO A CA 1
ATOM 603 C C . PRO A 1 76 ? 5.755 4.756 13.776 1.00 97.75 76 PRO A C 1
ATOM 605 O O . PRO A 1 76 ? 4.788 4.710 13.019 1.00 97.75 76 PRO A O 1
ATOM 608 N N . ALA A 1 77 ? 6.881 5.385 13.426 1.00 97.81 77 ALA A N 1
ATOM 609 C CA . ALA A 1 77 ? 7.052 6.039 12.128 1.00 97.81 77 ALA A CA 1
ATOM 610 C C . ALA A 1 77 ? 6.911 5.049 10.956 1.00 97.81 77 ALA A C 1
ATOM 612 O O . ALA A 1 77 ? 6.284 5.365 9.943 1.00 97.81 77 ALA A O 1
ATOM 613 N N . THR A 1 78 ? 7.440 3.832 11.114 1.00 97.19 78 THR A N 1
ATOM 614 C CA . THR A 1 78 ? 7.325 2.753 10.126 1.00 97.19 78 THR A CA 1
ATOM 615 C C . THR A 1 78 ? 5.871 2.322 9.957 1.00 97.19 78 THR A C 1
ATOM 617 O O . THR A 1 78 ? 5.389 2.242 8.828 1.00 97.19 78 THR A O 1
ATOM 620 N N . LEU A 1 79 ? 5.146 2.134 11.066 1.00 98.12 79 LEU A N 1
ATOM 621 C CA . LEU A 1 79 ? 3.719 1.808 11.049 1.00 98.12 79 LEU A CA 1
ATOM 622 C C . LEU A 1 79 ? 2.903 2.859 10.285 1.00 98.12 79 LEU A C 1
ATOM 624 O O . LEU A 1 79 ? 2.126 2.514 9.393 1.00 98.12 79 LEU A O 1
ATOM 628 N N . TYR A 1 80 ? 3.085 4.143 10.604 1.00 97.75 80 TYR A N 1
ATOM 629 C CA . TYR A 1 80 ? 2.347 5.215 9.933 1.00 97.75 80 TYR A CA 1
ATOM 630 C C . TYR A 1 80 ? 2.706 5.329 8.449 1.00 97.75 80 TYR A C 1
AT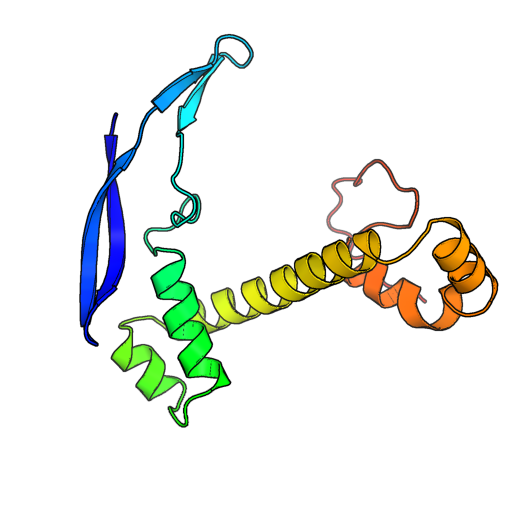OM 632 O O . TYR A 1 80 ? 1.812 5.532 7.625 1.00 97.75 80 TYR A O 1
ATOM 640 N N . SER A 1 81 ? 3.979 5.136 8.091 1.00 97.38 81 SER A N 1
ATOM 641 C CA . SER A 1 81 ? 4.417 5.098 6.692 1.00 97.38 81 SER A CA 1
ATOM 642 C C . SER A 1 81 ? 3.732 3.968 5.916 1.00 97.38 81 SER A C 1
ATOM 644 O O . SER A 1 81 ? 3.195 4.207 4.832 1.00 97.38 81 SER A O 1
ATOM 646 N N . TRP A 1 82 ? 3.673 2.759 6.481 1.00 97.88 82 TRP A N 1
ATOM 647 C CA . TRP A 1 82 ? 2.985 1.627 5.856 1.00 97.88 82 TRP A CA 1
ATOM 648 C C . TRP A 1 82 ? 1.481 1.827 5.762 1.00 97.88 82 TRP A C 1
ATOM 650 O O . TRP A 1 82 ? 0.903 1.534 4.720 1.00 97.88 82 TRP A O 1
ATOM 660 N N . LYS A 1 83 ? 0.844 2.379 6.800 1.00 98.00 83 LYS A N 1
ATOM 661 C CA . LYS A 1 83 ? -0.584 2.714 6.768 1.00 98.00 83 LYS A CA 1
ATOM 662 C C . LYS A 1 83 ? -0.895 3.687 5.631 1.00 98.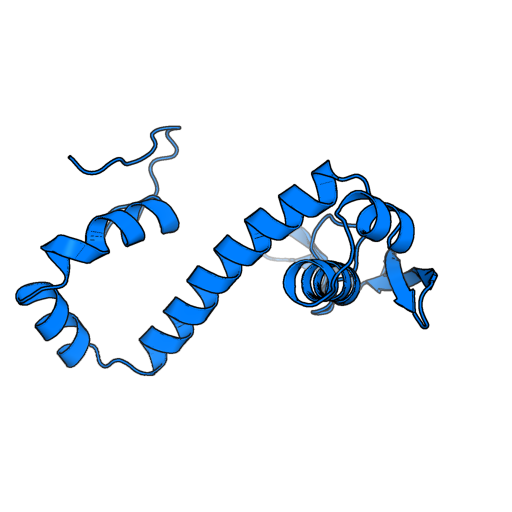00 83 LYS A C 1
ATOM 664 O O . LYS A 1 83 ? -1.851 3.471 4.888 1.00 98.00 83 LYS A O 1
ATOM 669 N N . ALA A 1 84 ? -0.102 4.750 5.493 1.00 96.75 84 ALA A N 1
ATOM 670 C CA . ALA A 1 84 ? -0.291 5.742 4.440 1.00 96.75 84 ALA A CA 1
ATOM 671 C C . ALA A 1 84 ? -0.133 5.121 3.042 1.00 96.75 84 ALA A C 1
ATOM 673 O O . ALA A 1 84 ? -0.990 5.333 2.183 1.00 96.75 84 ALA A O 1
ATOM 674 N N . ALA A 1 85 ? 0.911 4.309 2.838 1.00 95.31 85 ALA A N 1
ATOM 675 C CA . ALA A 1 85 ? 1.126 3.585 1.586 1.00 95.31 85 ALA A CA 1
ATOM 676 C C . ALA A 1 85 ? -0.039 2.631 1.273 1.00 95.31 85 ALA A C 1
ATOM 678 O O . ALA A 1 85 ? -0.628 2.712 0.201 1.00 95.31 85 ALA A O 1
ATOM 679 N N . PHE A 1 86 ? -0.455 1.815 2.243 1.00 97.00 86 PHE A N 1
ATOM 680 C CA . PHE A 1 86 ? -1.558 0.871 2.080 1.00 97.00 86 PHE A CA 1
ATOM 681 C C . PHE A 1 86 ? -2.876 1.550 1.709 1.00 97.00 86 PHE A C 1
ATOM 683 O O . PHE A 1 86 ? -3.578 1.080 0.819 1.00 97.00 86 PHE A O 1
ATOM 690 N N . LEU A 1 87 ? -3.231 2.662 2.360 1.00 95.50 87 LEU A N 1
ATOM 691 C CA . LEU A 1 87 ? -4.468 3.379 2.037 1.00 95.50 87 LEU A CA 1
ATOM 692 C C . LEU A 1 87 ? -4.440 3.965 0.620 1.00 95.50 87 LEU A C 1
ATOM 694 O O . LEU A 1 87 ? -5.473 3.968 -0.052 1.00 95.50 87 LEU A O 1
ATOM 698 N N . LYS A 1 88 ? -3.274 4.423 0.154 1.00 92.69 88 LYS A N 1
ATOM 699 C CA . LYS A 1 88 ? -3.087 4.882 -1.225 1.00 92.69 88 LYS A CA 1
ATOM 700 C C . LYS A 1 88 ? -3.222 3.724 -2.215 1.00 92.69 88 LYS A C 1
ATOM 702 O O . LYS A 1 88 ? -4.025 3.813 -3.142 1.00 92.69 88 LYS A O 1
ATOM 707 N N . ASP A 1 89 ? -2.499 2.633 -1.985 1.00 93.38 89 ASP A N 1
ATOM 708 C CA . ASP A 1 89 ? -2.494 1.467 -2.873 1.00 93.38 89 ASP A CA 1
ATOM 709 C C . ASP A 1 89 ? -3.873 0.798 -2.924 1.00 93.38 89 ASP A C 1
ATOM 711 O O . ASP A 1 89 ? -4.353 0.456 -4.001 1.00 93.38 89 ASP A O 1
ATOM 715 N N . LYS A 1 90 ? -4.578 0.710 -1.787 1.00 94.62 90 LYS A N 1
ATOM 716 C CA . LYS A 1 90 ? -5.961 0.219 -1.706 1.00 94.62 90 LYS A CA 1
ATOM 717 C C . LYS A 1 90 ? -6.904 1.018 -2.605 1.00 94.62 90 LYS A C 1
ATOM 719 O O . LYS A 1 90 ? -7.736 0.420 -3.281 1.00 94.62 90 LYS A O 1
ATOM 724 N N . ARG A 1 91 ? -6.807 2.353 -2.611 1.00 91.94 91 ARG A N 1
ATOM 725 C CA . ARG A 1 91 ? -7.652 3.206 -3.467 1.00 91.94 91 ARG A CA 1
ATOM 726 C C . ARG A 1 91 ? -7.389 2.942 -4.947 1.00 91.94 91 ARG A C 1
ATOM 728 O O . ARG A 1 91 ? -8.339 2.790 -5.705 1.00 91.94 91 ARG A O 1
ATOM 735 N N . ILE A 1 92 ? -6.117 2.833 -5.334 1.00 90.94 92 ILE A N 1
ATOM 736 C CA . ILE A 1 92 ? -5.722 2.524 -6.716 1.00 90.94 92 ILE A CA 1
ATOM 737 C C . ILE A 1 92 ? -6.231 1.135 -7.120 1.00 90.94 92 ILE A C 1
ATOM 739 O O . ILE A 1 92 ? -6.846 0.991 -8.172 1.00 90.94 92 ILE A O 1
ATOM 743 N N . TRP A 1 93 ? -6.024 0.130 -6.267 1.00 93.38 93 TRP A N 1
ATOM 744 C CA . TRP A 1 93 ? -6.451 -1.246 -6.514 1.00 93.38 93 TRP A CA 1
ATOM 745 C C . TRP A 1 93 ? -7.967 -1.359 -6.693 1.00 93.38 93 TRP A C 1
ATOM 747 O O . TRP A 1 93 ? -8.436 -1.921 -7.679 1.00 93.38 93 TRP A O 1
ATOM 757 N N . LEU A 1 94 ? -8.747 -0.789 -5.769 1.00 93.62 94 LEU A N 1
ATOM 758 C CA . LEU A 1 94 ? -10.208 -0.807 -5.859 1.00 93.62 94 LEU A CA 1
ATOM 759 C C . LEU A 1 94 ? -10.720 -0.011 -7.068 1.00 93.62 94 LEU A C 1
ATOM 761 O O . LEU A 1 94 ? -11.677 -0.442 -7.703 1.00 93.62 94 LEU A O 1
ATOM 765 N N . GLY A 1 95 ? -10.065 1.097 -7.426 1.00 90.88 95 GLY A N 1
ATOM 766 C CA . GLY A 1 95 ? -10.377 1.846 -8.645 1.00 90.88 95 GLY A CA 1
ATOM 767 C C . GLY A 1 95 ? -10.143 1.030 -9.921 1.00 90.88 95 GLY A C 1
ATOM 768 O O . GLY A 1 95 ? -10.987 1.041 -10.811 1.00 90.88 95 GLY A O 1
ATOM 769 N N . ALA A 1 96 ? -9.048 0.267 -9.990 1.00 91.38 96 ALA A N 1
ATOM 770 C CA . ALA A 1 96 ? -8.765 -0.615 -11.123 1.00 91.38 96 ALA A CA 1
ATOM 771 C C . ALA A 1 96 ? -9.790 -1.756 -11.245 1.00 91.38 96 ALA A C 1
ATOM 773 O O . ALA A 1 96 ? -10.223 -2.080 -12.345 1.00 91.38 96 ALA A O 1
ATOM 774 N N . LEU A 1 97 ? -10.231 -2.337 -10.125 1.00 92.38 97 LEU A N 1
ATOM 775 C CA . LEU A 1 97 ? -11.310 -3.330 -10.144 1.00 92.38 97 LEU A CA 1
ATOM 776 C C . LEU A 1 97 ? -12.641 -2.717 -10.601 1.00 92.38 97 LEU A C 1
ATOM 778 O O . LEU A 1 97 ? -13.367 -3.345 -11.366 1.00 92.38 97 LEU A O 1
ATOM 782 N N . GLN A 1 98 ? -12.949 -1.485 -10.189 1.00 92.19 98 GLN A N 1
ATOM 783 C CA . GLN A 1 98 ? -14.149 -0.791 -10.657 1.00 92.19 98 GLN A CA 1
ATOM 784 C C . GLN A 1 98 ? -14.113 -0.542 -12.173 1.00 92.19 98 GLN A C 1
ATOM 786 O O . GLN A 1 98 ? -15.138 -0.707 -12.831 1.00 92.19 98 GLN A O 1
ATOM 791 N N . ASP A 1 99 ? -12.951 -0.196 -12.734 1.00 92.25 99 ASP A N 1
ATOM 792 C CA . ASP A 1 99 ? -12.757 -0.033 -14.183 1.00 92.25 99 ASP A CA 1
ATOM 793 C C . ASP A 1 99 ?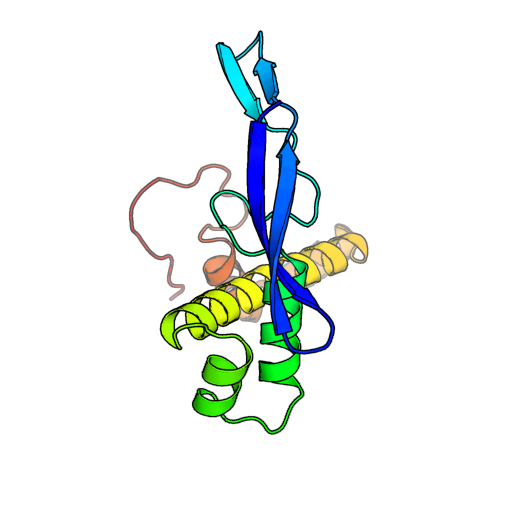 -13.088 -1.323 -14.945 1.00 92.25 99 ASP A C 1
ATOM 795 O O . ASP A 1 99 ? -13.863 -1.292 -15.894 1.00 92.25 99 ASP A O 1
ATOM 799 N N . THR A 1 100 ? -12.636 -2.487 -14.457 1.00 92.88 100 THR A N 1
ATOM 800 C CA . THR A 1 100 ? -12.967 -3.777 -15.101 1.00 92.88 100 THR A CA 1
ATOM 801 C C . THR A 1 100 ? -14.461 -4.101 -15.129 1.00 92.88 100 THR A C 1
ATOM 803 O O . THR A 1 100 ? -14.899 -4.899 -15.955 1.00 92.88 100 THR A O 1
ATOM 806 N N . LEU A 1 101 ? -15.240 -3.496 -14.229 1.00 94.06 101 LEU A N 1
ATOM 807 C CA . LEU A 1 101 ? -16.685 -3.687 -14.118 1.00 94.06 101 LEU A CA 1
ATOM 808 C C . LEU A 1 101 ? -17.488 -2.592 -14.831 1.00 94.06 101 LEU A C 1
ATOM 810 O O . LEU A 1 101 ? -18.708 -2.705 -14.906 1.00 94.06 101 LEU A O 1
ATOM 814 N N . THR A 1 102 ? -16.834 -1.538 -15.326 1.00 93.75 102 THR A N 1
ATOM 815 C CA . THR A 1 102 ? -17.497 -0.361 -15.895 1.00 93.75 102 THR A CA 1
ATOM 816 C C . THR A 1 102 ? -17.176 -0.260 -17.378 1.00 93.75 102 THR A C 1
ATOM 818 O O . THR A 1 102 ? -16.020 -0.139 -17.774 1.00 93.75 102 THR A O 1
ATOM 821 N N . SER A 1 103 ? -18.194 -0.274 -18.235 1.00 96.06 103 SER A N 1
ATOM 822 C CA . SER A 1 103 ? -17.971 -0.085 -19.669 1.00 96.06 103 SER A CA 1
ATOM 823 C C . SER A 1 103 ? -17.586 1.364 -19.995 1.00 96.06 103 SER A C 1
ATOM 825 O O . SER A 1 103 ? -17.985 2.312 -19.314 1.00 96.06 103 SER A O 1
ATOM 827 N N . ALA A 1 104 ? -16.880 1.565 -21.112 1.00 94.81 104 ALA A N 1
ATOM 828 C CA . ALA A 1 104 ? -16.535 2.907 -21.588 1.00 94.81 104 ALA A CA 1
ATOM 829 C C . ALA A 1 104 ? -17.775 3.803 -21.784 1.00 94.81 104 ALA A C 1
ATOM 831 O O . ALA A 1 104 ? -17.721 5.000 -21.510 1.00 94.81 104 ALA A O 1
ATOM 832 N N . LYS A 1 105 ? -18.905 3.224 -22.219 1.00 96.19 105 LYS A N 1
ATOM 833 C CA . LYS A 1 105 ? -20.172 3.947 -22.390 1.00 96.19 105 LYS A CA 1
ATOM 834 C C . LYS A 1 105 ? -20.718 4.442 -21.050 1.00 96.19 105 LYS A C 1
ATOM 836 O O . LYS A 1 105 ? -21.019 5.624 -20.925 1.00 96.19 105 LYS A O 1
ATOM 841 N N . GLU A 1 106 ? -20.818 3.557 -20.059 1.00 94.12 106 GLU A N 1
ATOM 842 C CA . GLU A 1 106 ? -21.317 3.909 -18.723 1.00 94.12 106 GLU A CA 1
ATOM 843 C C . GLU A 1 106 ? -20.449 4.986 -18.071 1.00 94.12 106 GLU A C 1
ATOM 845 O O . GLU A 1 106 ? -20.972 5.935 -17.486 1.00 94.12 106 GLU A O 1
ATOM 850 N N . PHE A 1 107 ? -19.126 4.882 -18.219 1.00 92.06 107 PHE A N 1
ATOM 851 C CA . PHE A 1 107 ? -18.206 5.875 -17.678 1.00 92.06 107 PHE A CA 1
ATOM 852 C C . PHE A 1 107 ? -18.342 7.245 -18.363 1.00 92.06 107 PHE A C 1
ATOM 854 O O . PHE A 1 107 ? -18.341 8.271 -17.683 1.00 92.06 107 PHE A O 1
ATOM 861 N N . LEU A 1 108 ? -18.514 7.285 -19.690 1.00 92.81 108 LEU A N 1
ATOM 862 C CA . LEU A 1 108 ? -18.758 8.534 -20.423 1.00 92.81 108 LEU A CA 1
ATOM 863 C C . LEU A 1 108 ? -20.090 9.183 -20.024 1.00 92.81 108 LEU A C 1
ATOM 865 O O . LEU A 1 108 ? -20.118 10.383 -19.749 1.00 92.81 108 LEU A O 1
ATOM 869 N N . ASP A 1 109 ? -21.169 8.401 -19.934 1.00 93.00 109 ASP A N 1
ATOM 870 C CA . ASP A 1 109 ? -22.479 8.890 -19.485 1.00 93.00 109 ASP A CA 1
ATOM 871 C C . ASP A 1 109 ? -22.401 9.464 -18.059 1.00 93.00 109 ASP A C 1
ATOM 873 O O . ASP A 1 109 ? -22.999 10.502 -17.761 1.00 93.00 109 ASP A O 1
ATOM 877 N N . PHE A 1 110 ? -21.626 8.822 -17.180 1.00 89.25 110 PHE A N 1
ATOM 878 C CA . PHE A 1 110 ? -21.350 9.315 -15.833 1.00 89.25 110 PHE A CA 1
ATOM 879 C C . PHE A 1 110 ? -20.576 10.642 -15.843 1.00 89.25 110 PHE A C 1
ATOM 881 O O . PHE A 1 110 ? -21.001 11.602 -15.187 1.00 89.25 110 PHE A O 1
ATOM 888 N N . LEU A 1 111 ? -19.467 10.721 -16.589 1.00 88.69 111 LEU A N 1
ATOM 889 C CA . LEU A 1 111 ? -18.637 11.926 -16.675 1.00 88.69 111 LEU A CA 1
ATOM 890 C C . LEU A 1 111 ? -19.439 13.132 -17.171 1.00 88.69 111 LEU A C 1
ATOM 892 O O . LEU A 1 111 ? -19.376 14.188 -16.549 1.00 88.69 111 LEU A O 1
ATOM 896 N N . LEU A 1 112 ? -20.232 12.963 -18.233 1.00 88.50 112 LEU A N 1
ATOM 897 C CA . LEU A 1 112 ? -21.001 14.049 -18.850 1.00 88.50 112 LEU A CA 1
ATOM 898 C C . LEU A 1 112 ? -22.153 14.570 -17.979 1.00 88.50 112 LEU A C 1
ATOM 900 O O . LEU A 1 112 ? -22.609 15.689 -18.195 1.00 88.50 112 LEU A O 1
ATOM 904 N N . ARG A 1 113 ? -22.649 13.774 -17.022 1.00 86.25 113 ARG A N 1
ATOM 905 C CA . ARG A 1 113 ? -23.813 14.142 -16.197 1.00 86.25 113 ARG A CA 1
ATOM 906 C C . ARG A 1 113 ? -23.458 14.603 -14.790 1.00 86.25 113 ARG A C 1
ATOM 908 O O . ARG A 1 113 ? -24.127 15.486 -14.273 1.00 86.25 113 ARG A O 1
ATOM 915 N N . ARG A 1 114 ? -22.512 13.929 -14.127 1.00 80.31 114 ARG A N 1
ATOM 916 C CA . ARG A 1 114 ? -22.259 14.105 -12.680 1.00 80.31 114 ARG A CA 1
ATOM 917 C C . ARG A 1 114 ? -20.793 13.967 -12.268 1.00 80.31 114 ARG A C 1
ATOM 919 O O . ARG A 1 114 ? -20.425 14.406 -11.184 1.00 80.31 114 ARG A O 1
ATOM 926 N N . GLY A 1 115 ? -19.957 13.321 -13.082 1.00 73.06 115 GLY A N 1
ATOM 927 C CA . GLY A 1 115 ? -18.607 12.934 -12.668 1.00 73.06 115 GLY A CA 1
ATOM 928 C C . GLY A 1 115 ? -17.620 14.089 -12.512 1.00 73.06 115 GLY A C 1
ATOM 929 O O . GLY A 1 115 ? -16.718 14.000 -11.678 1.00 73.06 115 GLY A O 1
ATOM 930 N N . LEU A 1 116 ? -17.803 15.172 -13.270 1.00 77.31 116 LEU A N 1
ATOM 931 C CA . LEU A 1 116 ? -16.895 16.324 -13.251 1.00 77.31 116 LEU A CA 1
ATOM 932 C C . LEU A 1 116 ? -17.032 17.186 -11.986 1.00 77.31 116 LEU A C 1
ATOM 934 O O . LEU A 1 116 ? -16.044 17.776 -11.563 1.00 77.31 116 LEU A O 1
ATOM 938 N N . GLU A 1 117 ? -18.208 17.222 -11.355 1.00 74.12 117 GLU A N 1
ATOM 939 C CA . GLU A 1 117 ? -18.478 18.098 -10.202 1.00 74.12 117 GLU A CA 1
ATOM 940 C C . GLU A 1 117 ? -17.963 17.532 -8.869 1.00 74.12 117 GLU A C 1
ATOM 942 O O . GLU A 1 117 ? -17.628 18.292 -7.965 1.00 74.12 117 GLU A O 1
ATOM 947 N N . HIS A 1 118 ? -17.883 16.203 -8.727 1.00 66.19 118 HIS A N 1
ATOM 948 C CA . HIS A 1 118 ? -17.602 15.570 -7.429 1.00 66.19 118 HIS A CA 1
ATOM 949 C C . HIS A 1 118 ? -16.306 14.756 -7.375 1.00 66.19 118 HIS A C 1
ATOM 951 O O . HIS A 1 118 ? -15.675 14.695 -6.324 1.00 66.19 118 HIS A O 1
ATOM 957 N N . ASN A 1 119 ? -15.875 14.154 -8.488 1.00 72.00 119 ASN A N 1
ATOM 958 C CA . ASN A 1 119 ? -14.817 13.133 -8.451 1.00 72.00 119 ASN A CA 1
ATOM 959 C C . ASN A 1 119 ? -13.512 13.569 -9.128 1.00 72.00 119 ASN A C 1
ATOM 961 O O . ASN A 1 119 ? -12.493 12.882 -9.023 1.00 72.00 119 ASN A O 1
ATOM 965 N N . LEU A 1 120 ? -13.517 14.719 -9.807 1.00 78.19 120 LEU A N 1
ATOM 966 C CA . LEU A 1 120 ? -12.348 15.220 -10.527 1.00 78.19 120 LEU A CA 1
ATOM 967 C C . LEU A 1 120 ? -11.197 15.577 -9.570 1.00 78.19 120 LEU A C 1
ATOM 969 O O . LEU A 1 120 ? -10.041 15.246 -9.835 1.00 78.19 120 LEU A O 1
ATOM 973 N N . GLY A 1 121 ? -11.518 16.174 -8.416 1.00 79.12 121 GLY A N 1
ATOM 974 C CA . GLY A 1 121 ? -10.532 16.515 -7.387 1.00 79.12 121 GLY A CA 1
ATOM 975 C C . GLY A 1 121 ? -9.867 15.287 -6.759 1.00 79.12 121 GLY A C 1
ATOM 976 O O . GLY A 1 121 ? -8.648 15.269 -6.581 1.00 79.12 121 GLY A O 1
ATOM 977 N N . GLU A 1 122 ? -10.632 14.224 -6.489 1.00 81.19 122 GLU A N 1
ATOM 978 C CA . GLU A 1 122 ? -10.068 12.963 -5.989 1.00 81.19 122 GLU A CA 1
ATOM 979 C C . GLU A 1 122 ? -9.134 12.316 -7.014 1.00 81.19 122 GLU A C 1
ATOM 981 O O . GLU A 1 122 ? -8.046 11.851 -6.659 1.00 81.19 122 GLU A O 1
ATOM 986 N N . PHE A 1 123 ? -9.522 12.334 -8.293 1.00 83.88 123 PHE A N 1
ATOM 987 C CA . PHE A 1 123 ? -8.670 11.850 -9.372 1.00 83.88 123 PHE A CA 1
ATOM 988 C C . PHE A 1 123 ? -7.344 12.622 -9.421 1.00 83.88 123 PHE A C 1
ATOM 990 O O . PHE A 1 123 ? -6.286 11.992 -9.459 1.00 83.88 123 PHE A O 1
ATOM 997 N N . PHE A 1 124 ? -7.364 13.956 -9.342 1.00 84.88 124 PHE A N 1
ATOM 998 C CA . PHE A 1 124 ? -6.138 14.763 -9.330 1.00 84.88 124 PHE A CA 1
ATOM 999 C C . PHE A 1 124 ? -5.259 14.471 -8.114 1.00 84.88 124 PHE A C 1
ATOM 1001 O O . PHE A 1 124 ? -4.051 14.291 -8.272 1.00 84.88 124 PHE A O 1
ATOM 1008 N N . ALA A 1 125 ? -5.848 14.334 -6.924 1.00 82.00 125 ALA A N 1
ATOM 1009 C CA . ALA A 1 125 ? -5.107 14.021 -5.704 1.00 82.00 125 ALA A CA 1
ATOM 1010 C C . ALA A 1 125 ? -4.402 12.652 -5.766 1.00 82.00 125 ALA A C 1
ATOM 1012 O O . ALA A 1 125 ? -3.306 12.486 -5.226 1.00 82.00 125 ALA A O 1
ATOM 1013 N N . ILE A 1 126 ? -5.012 11.661 -6.426 1.00 82.62 126 ILE A N 1
ATOM 1014 C CA . ILE A 1 126 ? -4.455 10.305 -6.545 1.00 82.62 126 ILE A CA 1
ATOM 1015 C C . ILE A 1 126 ? -3.468 10.205 -7.713 1.00 82.62 126 ILE A C 1
ATOM 1017 O O . ILE A 1 126 ? -2.365 9.677 -7.548 1.00 82.62 126 ILE A O 1
ATOM 1021 N N . ALA A 1 127 ? -3.863 10.683 -8.894 1.00 82.81 127 ALA A N 1
ATOM 1022 C CA . ALA A 1 127 ? -3.111 10.524 -10.135 1.00 82.81 127 ALA A CA 1
ATOM 1023 C C . ALA A 1 127 ? -2.005 11.576 -10.312 1.00 82.81 127 ALA A C 1
ATOM 1025 O O . ALA A 1 127 ? -1.090 11.365 -11.111 1.00 82.81 127 ALA A O 1
ATOM 1026 N N . ASN A 1 128 ? -2.087 12.695 -9.581 1.00 84.25 128 ASN A N 1
ATOM 1027 C CA . ASN A 1 128 ? -1.211 13.862 -9.696 1.00 84.25 128 ASN A CA 1
ATOM 1028 C C . ASN A 1 128 ? -1.058 14.363 -11.147 1.00 84.25 128 ASN A C 1
ATOM 1030 O O . ASN A 1 128 ? 0.039 14.703 -11.595 1.00 84.25 128 ASN A O 1
ATOM 1034 N N . ARG A 1 129 ? -2.157 14.318 -11.909 1.00 84.81 129 ARG A N 1
ATOM 1035 C CA . ARG A 1 129 ? -2.259 14.761 -13.307 1.00 84.81 129 ARG A CA 1
ATOM 1036 C C . ARG A 1 129 ? -3.719 14.936 -13.706 1.00 84.81 129 ARG A C 1
ATOM 1038 O O . ARG A 1 129 ? -4.589 14.297 -13.114 1.00 84.81 129 ARG A O 1
ATOM 1045 N N . SER A 1 130 ? -3.966 15.717 -14.755 1.00 84.69 130 SER A N 1
ATOM 1046 C CA . SER A 1 130 ? -5.300 15.832 -15.349 1.00 84.69 130 SER A CA 1
ATOM 1047 C C . SER A 1 130 ? -5.671 14.625 -16.223 1.00 84.69 130 SER A C 1
ATOM 1049 O O . SER A 1 130 ? -4.805 13.848 -16.647 1.00 84.69 130 SER A O 1
ATOM 1051 N N . LEU A 1 131 ? -6.968 14.458 -16.506 1.00 83.62 131 LEU A N 1
ATOM 1052 C CA . LEU A 1 131 ? -7.437 13.507 -17.515 1.00 83.62 131 LEU A CA 1
ATOM 1053 C C . LEU A 1 131 ? -6.793 13.850 -18.868 1.00 83.62 131 LEU A C 1
ATOM 1055 O O . LEU A 1 131 ? -6.594 15.015 -19.200 1.00 83.62 131 LEU A O 1
ATOM 1059 N N . PHE A 1 132 ? -6.420 12.822 -19.631 1.00 86.19 132 PHE A N 1
ATOM 1060 C CA . PHE A 1 132 ? -5.700 12.934 -20.912 1.00 86.19 132 PHE A CA 1
ATOM 1061 C C . PHE A 1 132 ? -4.277 13.523 -20.850 1.00 86.19 132 PHE A C 1
ATOM 1063 O O . PHE A 1 132 ? -3.612 13.636 -21.881 1.00 86.19 132 PHE A O 1
ATOM 1070 N N . GLN A 1 133 ? -3.739 13.811 -19.661 1.00 84.00 133 GLN A N 1
ATOM 1071 C CA . GLN A 1 133 ? -2.352 14.247 -19.513 1.00 84.00 133 GLN A CA 1
ATOM 1072 C C . GLN A 1 133 ? -1.391 13.044 -19.577 1.00 84.00 133 GLN A C 1
ATOM 1074 O O . GLN A 1 133 ? -1.104 12.378 -18.582 1.00 84.00 133 GLN A O 1
ATOM 1079 N N . THR A 1 134 ? -0.870 12.758 -20.771 1.00 71.19 134 THR A N 1
ATOM 1080 C CA . THR A 1 134 ? 0.035 11.621 -21.042 1.00 71.19 134 THR A CA 1
ATOM 1081 C C . THR A 1 134 ? 1.465 11.817 -20.532 1.00 71.19 134 THR A C 1
ATOM 1083 O O . THR A 1 134 ? 2.202 10.840 -20.394 1.00 71.19 134 THR A O 1
ATOM 1086 N N . ARG A 1 135 ? 1.877 13.050 -20.207 1.00 61.75 135 ARG A N 1
ATOM 1087 C CA . ARG A 1 135 ? 3.201 13.360 -19.644 1.00 61.75 135 ARG A CA 1
ATOM 1088 C C . ARG A 1 135 ? 3.071 14.040 -18.286 1.00 61.75 135 ARG A C 1
ATOM 1090 O O . ARG A 1 135 ? 2.510 15.127 -18.181 1.00 61.75 135 ARG A O 1
ATOM 1097 N N . ILE A 1 136 ? 3.656 13.424 -17.261 1.00 59.16 136 ILE A N 1
ATOM 1098 C CA . ILE A 1 136 ? 3.905 14.090 -15.981 1.00 59.16 136 ILE A CA 1
ATOM 1099 C C . ILE A 1 136 ? 5.045 15.079 -16.233 1.00 59.16 136 ILE A C 1
ATOM 1101 O O . ILE A 1 136 ? 6.185 14.667 -16.460 1.00 59.16 136 ILE A O 1
ATOM 1105 N N . ILE A 1 137 ? 4.747 16.378 -16.235 1.00 54.28 137 ILE A N 1
ATOM 1106 C CA . ILE A 1 137 ? 5.793 17.398 -16.155 1.00 54.28 137 ILE A CA 1
ATOM 1107 C C . ILE A 1 137 ? 6.461 17.177 -14.796 1.00 54.28 137 ILE A C 1
ATOM 1109 O O . ILE A 1 137 ? 5.802 17.279 -13.765 1.00 54.28 137 ILE A O 1
ATOM 1113 N N . ARG A 1 138 ? 7.746 16.800 -14.780 1.00 46.91 138 ARG A N 1
ATOM 1114 C CA . ARG A 1 138 ? 8.533 16.666 -13.544 1.00 46.91 138 ARG A CA 1
ATOM 1115 C C . ARG A 1 138 ? 8.808 18.060 -12.967 1.00 46.91 138 ARG A C 1
ATOM 1117 O O . ARG A 1 138 ? 9.916 18.567 -13.070 1.00 46.91 138 ARG A O 1
ATOM 1124 N N . GLY A 1 139 ? 7.784 18.688 -12.406 1.00 49.62 139 GLY A N 1
ATOM 1125 C CA . GLY A 1 139 ? 7.881 19.857 -11.542 1.00 49.62 139 GLY A CA 1
ATOM 1126 C C . GLY A 1 139 ? 7.170 19.535 -10.233 1.00 49.62 139 GLY A C 1
ATOM 1127 O O . GLY A 1 139 ? 6.134 18.875 -10.253 1.00 49.62 139 GLY A O 1
ATOM 1128 N N . ASN A 1 140 ? 7.722 19.968 -9.100 1.00 46.62 140 ASN A N 1
ATOM 1129 C CA . ASN A 1 140 ? 7.181 19.749 -7.749 1.00 46.62 140 ASN A CA 1
ATOM 1130 C C . ASN A 1 140 ? 5.867 20.525 -7.475 1.00 46.62 140 ASN A C 1
ATOM 1132 O O . ASN A 1 140 ? 5.646 20.990 -6.362 1.00 46.62 140 ASN A O 1
ATOM 1136 N N . GLY A 1 141 ? 5.008 20.712 -8.478 1.00 53.78 141 GLY A N 1
ATOM 1137 C CA . GLY A 1 141 ? 3.697 21.329 -8.311 1.00 53.78 141 GLY A CA 1
ATOM 1138 C C . GLY A 1 141 ? 2.668 20.271 -7.932 1.00 53.78 14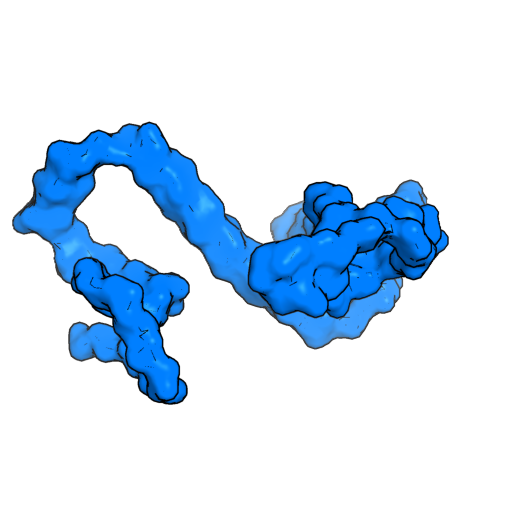1 GLY A C 1
ATOM 1139 O O . GLY A 1 141 ? 2.436 19.334 -8.694 1.00 53.78 141 GLY A O 1
ATOM 1140 N N . SER A 1 142 ? 2.053 20.407 -6.761 1.00 55.19 142 SER A N 1
ATOM 1141 C CA . SER A 1 142 ? 0.800 19.719 -6.454 1.00 55.19 142 SER A CA 1
ATOM 1142 C C . SER A 1 142 ? -0.323 20.365 -7.264 1.00 55.19 142 SER A C 1
ATOM 1144 O O . SER A 1 142 ? -0.499 21.579 -7.189 1.00 55.19 142 SER A O 1
ATOM 1146 N N . PHE A 1 143 ? -1.083 19.574 -8.023 1.00 51.31 143 PHE A N 1
ATOM 1147 C CA . PHE A 1 143 ? -2.329 20.048 -8.627 1.00 51.31 143 PHE A CA 1
ATOM 1148 C C . PHE A 1 143 ? -3.402 20.155 -7.539 1.00 51.31 143 PHE A C 1
ATOM 1150 O O . PHE A 1 143 ? -3.820 19.142 -6.979 1.00 51.31 143 PHE A O 1
ATOM 1157 N N . THR A 1 144 ? -3.844 21.373 -7.242 1.00 48.09 144 THR A N 1
ATOM 1158 C CA . THR A 1 144 ? -5.055 21.642 -6.458 1.00 48.09 144 THR A CA 1
ATOM 1159 C C . THR A 1 144 ? -6.133 22.158 -7.409 1.00 48.09 144 THR A C 1
ATOM 1161 O O . THR A 1 144 ? -5.829 23.067 -8.181 1.00 48.09 144 THR A O 1
ATOM 1164 N N . PRO A 1 145 ? -7.346 21.578 -7.423 1.00 50.72 145 PRO A N 1
ATOM 1165 C CA . PRO A 1 145 ? -8.472 22.198 -8.113 1.00 50.72 145 PRO A CA 1
ATOM 1166 C C . PRO A 1 145 ? -8.878 23.495 -7.393 1.00 50.72 145 PRO A C 1
ATOM 1168 O O . PRO A 1 145 ? -8.698 23.584 -6.174 1.00 50.72 145 PRO A O 1
ATOM 1171 N N . ASP A 1 146 ? -9.386 24.465 -8.157 1.00 52.28 146 ASP A N 1
ATOM 1172 C CA . ASP A 1 146 ? -10.063 25.662 -7.632 1.00 52.28 146 ASP A CA 1
ATOM 1173 C C . ASP A 1 146 ? -11.404 25.300 -6.968 1.00 52.28 146 ASP A C 1
ATOM 1175 O O . ASP A 1 146 ? -12.076 24.361 -7.466 1.00 52.28 146 ASP A O 1
#

Mean predicted aligned error: 7.25 Å